Protein AF-A0A5K0Z8Z0-F1 (afdb_monomer_lite)

Structure (mmCIF, N/CA/C/O backbone):
data_AF-A0A5K0Z8Z0-F1
#
_entry.id   AF-A0A5K0Z8Z0-F1
#
loop_
_atom_site.group_PDB
_atom_site.id
_atom_site.type_symbol
_atom_site.label_atom_id
_atom_site.label_alt_id
_atom_site.label_comp_id
_atom_site.label_asym_id
_atom_site.label_entity_id
_atom_site.label_seq_id
_atom_site.pdbx_PDB_ins_code
_atom_site.Cartn_x
_atom_site.Cartn_y
_atom_site.Cartn_z
_atom_site.occupancy
_atom_site.B_iso_or_equiv
_atom_site.auth_seq_id
_atom_site.auth_comp_id
_atom_site.auth_asym_id
_atom_site.auth_atom_id
_atom_site.pdbx_PDB_model_num
ATOM 1 N N . MET A 1 1 ? 21.008 -8.732 -10.168 1.00 67.06 1 MET A N 1
ATOM 2 C CA . MET A 1 1 ? 19.860 -7.799 -10.168 1.00 67.06 1 MET A CA 1
ATOM 3 C C . MET A 1 1 ? 18.721 -8.460 -9.410 1.00 67.06 1 MET A C 1
ATOM 5 O O . MET A 1 1 ? 18.492 -9.641 -9.641 1.00 67.06 1 MET A O 1
ATOM 9 N N . SER A 1 2 ? 18.068 -7.749 -8.490 1.00 80.75 2 SER A N 1
ATOM 10 C CA . SER A 1 2 ? 16.976 -8.294 -7.666 1.00 80.75 2 SER A CA 1
ATOM 11 C C . SER A 1 2 ? 15.623 -7.911 -8.258 1.00 80.75 2 SER A C 1
ATOM 13 O O . SER A 1 2 ? 15.451 -6.774 -8.686 1.00 80.75 2 SER A O 1
ATOM 15 N N . SER A 1 3 ? 14.681 -8.857 -8.285 1.00 88.69 3 SER A N 1
ATOM 16 C CA . SER A 1 3 ? 13.348 -8.657 -8.883 1.00 88.69 3 SER A CA 1
ATOM 17 C C . SER A 1 3 ? 12.207 -8.668 -7.861 1.00 88.69 3 SER A C 1
ATOM 19 O O . SER A 1 3 ? 11.101 -8.264 -8.201 1.00 88.69 3 SER A O 1
ATOM 21 N N . CYS A 1 4 ? 12.458 -9.108 -6.624 1.00 94.75 4 CYS A N 1
ATOM 22 C CA . CYS A 1 4 ? 11.445 -9.251 -5.578 1.00 94.75 4 CYS A CA 1
ATOM 23 C C . CYS A 1 4 ? 11.862 -8.479 -4.328 1.00 94.75 4 CYS A C 1
ATOM 25 O O . CYS A 1 4 ? 13.008 -8.588 -3.889 1.00 94.75 4 CYS A O 1
ATOM 27 N N . PHE A 1 5 ? 10.918 -7.740 -3.753 1.00 95.19 5 PHE A N 1
ATOM 28 C CA . PHE A 1 5 ? 11.131 -6.880 -2.596 1.00 95.19 5 PHE A CA 1
ATOM 29 C C . PHE A 1 5 ? 10.059 -7.152 -1.541 1.00 95.19 5 PHE A C 1
ATOM 31 O O . PHE A 1 5 ? 8.889 -7.349 -1.872 1.00 95.19 5 PHE A O 1
ATOM 38 N N . LEU A 1 6 ? 10.463 -7.163 -0.272 1.00 97.06 6 LEU A N 1
ATOM 39 C CA . LEU A 1 6 ? 9.561 -7.235 0.874 1.00 97.06 6 LEU A CA 1
ATOM 40 C C . LEU A 1 6 ? 9.623 -5.901 1.608 1.00 97.06 6 LEU A C 1
ATOM 42 O O . LEU A 1 6 ? 10.710 -5.445 1.954 1.00 97.06 6 LEU A O 1
ATOM 46 N N . ILE A 1 7 ? 8.464 -5.287 1.822 1.00 96.38 7 ILE A N 1
ATOM 47 C CA . ILE A 1 7 ? 8.334 -3.975 2.453 1.00 96.38 7 ILE A CA 1
ATOM 48 C C . ILE A 1 7 ? 7.403 -4.115 3.652 1.00 96.38 7 ILE A C 1
ATOM 50 O O . ILE A 1 7 ? 6.350 -4.749 3.574 1.00 96.38 7 ILE A O 1
ATOM 54 N N . CYS A 1 8 ? 7.782 -3.509 4.769 1.00 97.44 8 CYS A N 1
ATOM 55 C CA . CYS A 1 8 ? 6.895 -3.339 5.910 1.00 97.44 8 CYS A CA 1
ATOM 56 C C . CYS A 1 8 ? 6.289 -1.943 5.852 1.00 97.44 8 CYS A C 1
ATOM 58 O O . CYS A 1 8 ? 6.993 -0.970 5.588 1.00 97.44 8 CYS A O 1
ATOM 60 N N . MET A 1 9 ? 4.992 -1.850 6.117 1.00 98.06 9 MET A N 1
ATOM 61 C CA . MET A 1 9 ? 4.340 -0.566 6.316 1.00 98.06 9 MET A CA 1
ATOM 62 C C . MET A 1 9 ? 5.048 0.203 7.436 1.00 98.06 9 MET A C 1
ATOM 64 O O . MET A 1 9 ? 5.228 -0.341 8.527 1.00 98.06 9 MET A O 1
ATOM 68 N N . LYS A 1 10 ? 5.462 1.444 7.159 1.00 97.31 10 LYS A N 1
ATOM 69 C CA . LYS A 1 10 ? 6.311 2.216 8.077 1.00 97.31 10 LYS A CA 1
ATOM 70 C C . LYS A 1 10 ? 5.621 2.528 9.402 1.00 97.31 10 LYS A C 1
ATOM 72 O O . LYS A 1 10 ? 6.143 2.165 10.446 1.00 97.31 10 LYS A O 1
ATOM 77 N N . ASP A 1 11 ? 4.437 3.135 9.338 1.00 96.19 11 ASP A N 1
ATOM 78 C CA . ASP A 1 11 ? 3.695 3.606 10.508 1.00 96.19 11 ASP A CA 1
ATOM 79 C C . ASP A 1 11 ? 2.177 3.543 10.281 1.00 96.19 11 ASP A C 1
ATOM 81 O O . ASP A 1 11 ? 1.692 3.625 9.151 1.00 96.19 11 ASP A O 1
ATOM 85 N N . ASP A 1 12 ? 1.415 3.462 11.376 1.00 96.06 12 ASP A N 1
ATOM 86 C CA . ASP A 1 12 ? -0.055 3.533 11.400 1.00 96.06 12 ASP A CA 1
ATOM 87 C C . ASP A 1 12 ? -0.565 4.991 11.345 1.00 96.06 12 ASP A C 1
ATOM 89 O O . ASP A 1 12 ? -1.331 5.462 12.197 1.00 96.06 12 ASP A O 1
ATOM 93 N N . CYS A 1 13 ? -0.104 5.734 10.339 1.00 94.62 13 CYS A N 1
ATOM 94 C CA . CYS A 1 13 ? -0.508 7.109 10.039 1.00 94.62 13 CYS A CA 1
ATOM 95 C C . CYS A 1 13 ? -0.506 7.376 8.527 1.00 94.62 13 CYS A C 1
ATOM 97 O O . CYS A 1 13 ? -0.013 6.573 7.735 1.00 94.62 13 CYS A O 1
ATOM 99 N N . ILE A 1 14 ? -1.068 8.513 8.111 1.00 94.94 14 ILE A N 1
ATOM 100 C CA . ILE A 1 14 ? -1.163 8.871 6.690 1.00 94.94 14 ILE A CA 1
ATOM 101 C C . ILE A 1 14 ? 0.232 9.045 6.086 1.00 94.94 14 ILE A C 1
ATOM 103 O O . ILE A 1 14 ? 0.496 8.519 5.009 1.00 94.94 14 ILE A O 1
ATOM 107 N N . GLU A 1 15 ? 1.148 9.699 6.792 1.00 96.62 15 GLU A N 1
ATOM 108 C CA . GLU A 1 15 ? 2.523 9.910 6.344 1.00 96.62 15 GLU A CA 1
ATOM 109 C C . GLU A 1 15 ? 3.237 8.572 6.098 1.00 96.62 15 GLU A C 1
ATOM 111 O O . GLU A 1 15 ? 3.781 8.361 5.016 1.00 96.62 15 GLU A O 1
ATOM 116 N N . GLY A 1 16 ? 3.147 7.627 7.041 1.00 97.31 16 GLY A N 1
ATOM 117 C CA . GLY A 1 16 ? 3.734 6.290 6.910 1.00 97.31 16 GLY A CA 1
ATOM 118 C C . GLY A 1 16 ? 3.135 5.472 5.762 1.00 97.31 16 GLY A C 1
ATOM 119 O O . GLY A 1 16 ? 3.869 4.815 5.014 1.00 97.31 16 GLY A O 1
ATOM 120 N N . ILE A 1 17 ? 1.814 5.552 5.570 1.00 97.62 17 ILE A N 1
ATOM 121 C CA . ILE A 1 17 ? 1.109 4.887 4.465 1.00 97.62 17 ILE A CA 1
ATOM 122 C C . ILE A 1 17 ? 1.574 5.435 3.112 1.00 97.62 17 ILE A C 1
ATOM 124 O O . ILE A 1 17 ? 1.922 4.657 2.221 1.00 97.62 17 ILE A O 1
ATOM 128 N N . TYR A 1 18 ? 1.611 6.759 2.947 1.00 98.06 18 TYR A N 1
ATOM 129 C CA . TYR A 1 18 ? 1.985 7.384 1.676 1.00 98.06 18 TYR A CA 1
ATOM 130 C C . TYR A 1 18 ? 3.483 7.274 1.374 1.00 98.06 18 TYR A C 1
ATOM 132 O O . TYR A 1 18 ? 3.858 7.131 0.209 1.00 98.06 18 TYR A O 1
ATOM 140 N N . ASP A 1 19 ? 4.337 7.253 2.394 1.00 98.25 19 ASP A N 1
ATOM 141 C CA . ASP A 1 19 ? 5.755 6.938 2.234 1.00 98.25 19 ASP A CA 1
ATOM 142 C C . ASP A 1 19 ? 5.966 5.514 1.710 1.00 98.25 19 ASP A C 1
ATOM 144 O O . ASP A 1 19 ? 6.731 5.301 0.765 1.00 98.25 19 ASP A O 1
ATOM 148 N N . THR A 1 20 ? 5.260 4.544 2.297 1.00 98.12 20 THR A N 1
ATOM 149 C CA . THR A 1 20 ? 5.307 3.141 1.862 1.00 98.12 20 THR A CA 1
ATOM 150 C C . THR A 1 20 ? 4.772 3.008 0.432 1.00 98.12 20 THR A C 1
ATOM 152 O O . THR A 1 20 ? 5.353 2.307 -0.398 1.00 98.12 20 THR A O 1
ATOM 155 N N . LEU A 1 21 ? 3.694 3.726 0.102 1.00 97.94 21 LEU A N 1
ATOM 156 C CA . LEU A 1 21 ? 3.121 3.761 -1.243 1.00 97.94 21 LEU A CA 1
ATOM 157 C C . LEU A 1 21 ? 4.104 4.336 -2.273 1.00 97.94 21 LEU A C 1
ATOM 159 O O . LEU A 1 21 ? 4.260 3.776 -3.360 1.00 97.94 21 LEU A O 1
ATOM 163 N N . LYS A 1 22 ? 4.793 5.431 -1.932 1.00 97.50 22 LYS A N 1
ATOM 164 C CA . LYS A 1 22 ? 5.829 6.041 -2.776 1.00 97.50 22 LYS A CA 1
ATOM 165 C C . LYS A 1 22 ? 6.968 5.061 -3.04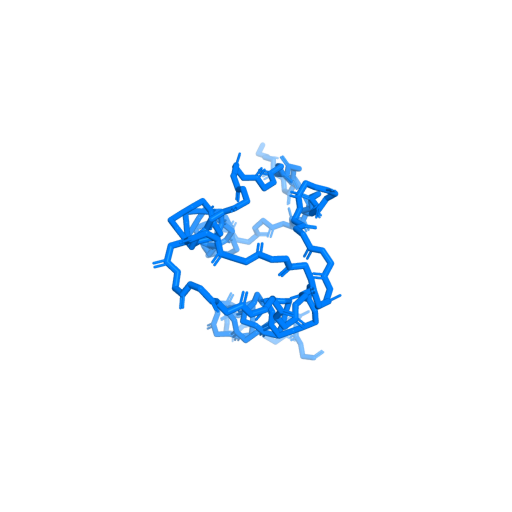5 1.00 97.50 22 LYS A C 1
ATOM 167 O O . LYS A 1 22 ? 7.394 4.929 -4.191 1.00 97.50 22 LYS A O 1
ATOM 172 N N . GLU A 1 23 ? 7.445 4.364 -2.018 1.00 96.81 23 GLU A N 1
ATOM 173 C CA . GLU A 1 23 ? 8.476 3.334 -2.163 1.00 96.81 23 GLU A CA 1
ATOM 174 C C . GLU A 1 23 ? 8.011 2.211 -3.102 1.00 96.81 23 GLU A C 1
ATOM 176 O O . GLU A 1 23 ? 8.719 1.855 -4.049 1.00 96.81 23 GLU A O 1
ATOM 181 N N . CYS A 1 24 ? 6.769 1.744 -2.930 1.00 9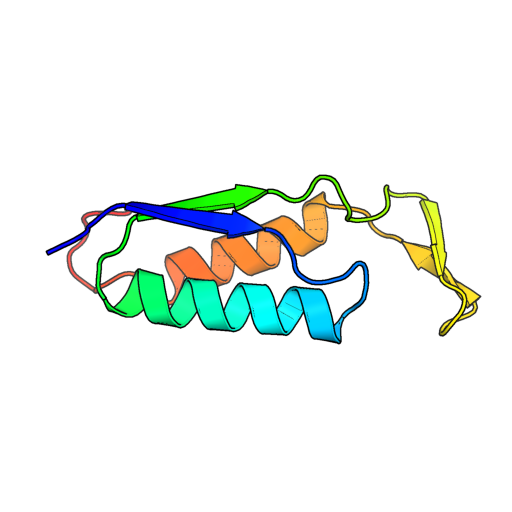6.12 24 CYS A N 1
ATOM 182 C CA . CYS A 1 24 ? 6.173 0.747 -3.815 1.00 96.12 24 CYS A CA 1
ATOM 183 C C . CYS A 1 24 ? 6.095 1.230 -5.270 1.00 96.12 24 CYS A C 1
ATOM 185 O O . CYS A 1 24 ? 6.412 0.479 -6.192 1.00 96.12 24 CYS A O 1
ATOM 187 N N . ALA A 1 25 ? 5.716 2.489 -5.495 1.00 95.06 25 ALA A N 1
ATOM 188 C CA . ALA A 1 25 ? 5.650 3.072 -6.831 1.00 95.06 25 ALA A CA 1
ATOM 189 C C . ALA A 1 25 ? 7.035 3.135 -7.500 1.00 95.06 25 ALA A C 1
ATOM 191 O O . ALA A 1 25 ? 7.170 2.790 -8.675 1.00 95.06 25 ALA A O 1
ATOM 192 N N . VAL A 1 26 ? 8.083 3.516 -6.760 1.00 94.38 26 VAL A N 1
ATOM 193 C CA . VAL A 1 26 ? 9.463 3.576 -7.276 1.00 94.38 26 VAL A CA 1
ATOM 194 C C . VAL A 1 26 ? 9.997 2.182 -7.628 1.00 94.38 26 VAL A C 1
ATOM 196 O O . VAL A 1 26 ? 10.635 2.008 -8.672 1.00 94.38 26 VAL A O 1
ATOM 199 N N . ILE A 1 27 ? 9.702 1.173 -6.805 1.00 92.44 27 ILE A N 1
ATOM 200 C CA . ILE A 1 27 ? 10.086 -0.217 -7.082 1.00 92.44 27 ILE A CA 1
ATOM 201 C C . ILE A 1 27 ? 9.298 -0.768 -8.278 1.00 92.44 27 ILE A C 1
ATOM 203 O O . ILE A 1 27 ? 9.891 -1.351 -9.189 1.00 92.44 27 ILE A O 1
ATOM 207 N N . SER A 1 28 ? 7.985 -0.523 -8.332 1.00 91.06 28 SER A N 1
ATOM 208 C CA . SER A 1 28 ? 7.126 -0.960 -9.441 1.00 91.06 28 SER A CA 1
ATOM 209 C C . SER A 1 28 ? 7.549 -0.331 -10.772 1.00 91.06 28 SER A C 1
ATOM 211 O O . SER A 1 28 ? 7.626 -1.031 -11.783 1.00 91.06 28 SER A O 1
ATOM 213 N N . LYS A 1 29 ? 7.934 0.957 -10.769 1.00 89.88 29 LYS A N 1
ATOM 214 C CA . LYS A 1 29 ? 8.521 1.647 -11.933 1.00 89.88 29 LYS A CA 1
ATOM 215 C C . LYS A 1 29 ? 9.734 0.897 -12.488 1.00 89.88 29 LYS A C 1
ATOM 217 O O . LYS A 1 29 ? 9.946 0.912 -13.696 1.00 89.88 29 LYS A O 1
ATOM 222 N N . SER A 1 30 ? 10.500 0.229 -11.630 1.00 89.00 30 SER A N 1
ATOM 223 C CA . SER A 1 30 ? 11.719 -0.512 -11.981 1.00 89.00 30 SER A CA 1
ATOM 224 C C . SER A 1 30 ? 11.475 -2.006 -12.255 1.00 89.00 30 SER A C 1
ATOM 226 O O . SER A 1 30 ? 12.415 -2.793 -12.231 1.00 89.00 30 SER A O 1
ATOM 228 N N . ALA A 1 31 ? 10.225 -2.402 -12.523 1.00 86.00 31 ALA A N 1
ATOM 229 C CA . ALA A 1 31 ? 9.774 -3.774 -12.787 1.00 86.00 31 ALA A CA 1
ATOM 230 C C . ALA A 1 31 ? 9.860 -4.728 -11.583 1.00 86.00 31 ALA A C 1
ATOM 232 O O . ALA A 1 31 ? 9.740 -5.941 -11.753 1.00 86.00 31 ALA A O 1
ATOM 233 N N . GLY A 1 32 ? 10.037 -4.205 -10.366 1.00 89.88 32 GLY A N 1
ATOM 234 C CA . GLY A 1 32 ? 10.078 -5.022 -9.156 1.00 89.88 32 GLY A CA 1
ATOM 235 C C . GLY A 1 32 ? 8.704 -5.587 -8.782 1.00 89.88 32 GLY A C 1
ATOM 236 O O . GLY A 1 32 ? 7.678 -4.909 -8.899 1.00 89.88 32 GLY A O 1
ATOM 237 N N . GLY A 1 33 ? 8.683 -6.839 -8.326 1.00 91.56 33 GLY A N 1
ATOM 238 C CA . GLY A 1 33 ? 7.580 -7.436 -7.577 1.00 91.56 33 GLY A CA 1
ATOM 239 C C . GLY A 1 33 ? 7.697 -7.097 -6.092 1.00 91.56 33 GLY A C 1
ATOM 240 O O . GLY A 1 33 ? 8.804 -7.025 -5.557 1.00 91.56 33 GLY A O 1
ATOM 241 N N . ILE A 1 34 ? 6.564 -6.866 -5.430 1.00 95.50 34 ILE A N 1
ATOM 242 C CA . ILE A 1 34 ? 6.529 -6.321 -4.069 1.00 95.50 34 ILE A CA 1
ATOM 243 C C . ILE A 1 34 ? 5.570 -7.147 -3.215 1.00 95.50 34 ILE A C 1
ATOM 245 O O . ILE A 1 34 ? 4.412 -7.325 -3.586 1.00 95.50 34 ILE A O 1
ATOM 249 N N . GLY A 1 35 ? 6.043 -7.614 -2.063 1.00 96.75 35 GLY A N 1
ATOM 250 C CA . GLY A 1 35 ? 5.201 -8.075 -0.962 1.00 96.75 35 GLY A CA 1
ATOM 251 C C . GLY A 1 35 ? 5.177 -7.019 0.138 1.00 96.75 35 GLY A C 1
ATOM 252 O O . GLY A 1 35 ? 6.235 -6.653 0.645 1.00 96.75 35 GLY A O 1
ATOM 253 N N . VAL A 1 36 ? 3.993 -6.525 0.505 1.00 97.44 36 VAL A N 1
ATOM 254 C CA . VAL A 1 36 ? 3.836 -5.502 1.553 1.00 97.44 36 VAL A CA 1
ATOM 255 C C . VAL A 1 36 ? 3.172 -6.109 2.785 1.00 97.44 36 VAL A C 1
ATOM 257 O O . VAL A 1 36 ? 2.089 -6.683 2.691 1.00 97.44 36 VAL A O 1
ATOM 260 N N . SER A 1 37 ? 3.801 -5.956 3.948 1.00 97.62 37 SER A N 1
ATOM 261 C CA . SER A 1 37 ? 3.218 -6.322 5.239 1.00 97.62 37 SER A CA 1
ATOM 262 C C . SER A 1 37 ? 2.452 -5.141 5.834 1.00 97.62 37 SER A C 1
ATOM 264 O O . SER A 1 37 ? 3.035 -4.083 6.064 1.00 97.62 37 SER A O 1
ATOM 266 N N . VAL A 1 38 ? 1.155 -5.331 6.098 1.00 97.44 38 VAL A N 1
ATOM 267 C CA . VAL A 1 38 ? 0.219 -4.288 6.580 1.00 97.44 38 VAL A CA 1
ATOM 268 C C . VAL A 1 38 ? -0.316 -4.556 7.993 1.00 97.44 38 VAL A C 1
ATOM 270 O O . VAL A 1 38 ? -1.312 -3.973 8.409 1.00 97.44 38 VAL A O 1
ATOM 273 N N . HIS A 1 39 ? 0.326 -5.465 8.729 1.00 96.38 39 HIS A N 1
ATOM 274 C CA . HIS A 1 39 ? -0.118 -5.953 10.042 1.00 96.38 39 HIS A CA 1
ATOM 275 C C . HIS A 1 39 ? -0.248 -4.861 11.117 1.00 96.38 39 HIS A C 1
ATOM 277 O O . HIS A 1 39 ? -0.999 -5.034 12.070 1.00 96.38 39 HIS A O 1
ATOM 283 N N . ASN A 1 40 ? 0.491 -3.760 10.980 1.00 95.69 40 ASN A N 1
ATOM 284 C CA . ASN A 1 40 ? 0.487 -2.638 11.914 1.00 95.69 40 ASN A CA 1
ATOM 285 C C . ASN A 1 40 ? -0.569 -1.568 11.585 1.00 95.69 40 ASN A C 1
ATOM 287 O O . ASN A 1 40 ? -0.697 -0.621 12.351 1.00 95.69 40 ASN A O 1
ATOM 291 N N . ILE A 1 41 ? -1.343 -1.700 10.500 1.00 97.56 41 ILE A N 1
ATOM 292 C CA . ILE A 1 41 ? -2.433 -0.766 10.191 1.00 97.56 41 ILE A CA 1
ATOM 293 C C . ILE A 1 41 ? -3.674 -1.094 11.017 1.00 97.56 41 ILE A C 1
ATOM 295 O O . ILE A 1 41 ? -4.143 -2.234 11.052 1.00 97.56 41 ILE A O 1
ATOM 299 N N . ARG A 1 42 ? -4.253 -0.064 11.640 1.00 97.38 42 ARG A N 1
ATOM 300 C CA . ARG A 1 42 ? -5.470 -0.190 12.451 1.00 97.38 42 ARG A CA 1
ATOM 301 C C . ARG A 1 42 ? -6.677 -0.713 11.655 1.00 97.38 42 ARG A C 1
ATOM 303 O O . ARG A 1 42 ? -6.879 -0.383 10.483 1.00 97.38 42 ARG A O 1
ATOM 310 N N . ALA A 1 43 ? -7.541 -1.470 12.328 1.00 97.44 43 ALA A N 1
ATOM 311 C CA . ALA A 1 43 ? -8.754 -2.041 11.747 1.00 97.44 43 ALA A CA 1
ATOM 312 C C . ALA A 1 43 ? -9.859 -0.991 11.506 1.00 97.44 43 ALA A C 1
ATOM 314 O O . ALA A 1 43 ? -9.790 0.152 11.965 1.00 97.44 43 ALA A O 1
ATOM 315 N N . THR A 1 44 ? -10.907 -1.381 10.775 1.00 97.44 44 THR A N 1
ATOM 316 C CA . THR A 1 44 ? -12.114 -0.557 10.610 1.00 97.44 44 THR A CA 1
ATOM 317 C C . THR A 1 44 ? -12.764 -0.298 11.971 1.00 97.44 44 THR A C 1
ATOM 319 O O . THR A 1 44 ? -12.868 -1.202 12.796 1.00 97.44 44 THR A O 1
ATOM 322 N N . GLY A 1 45 ? -13.194 0.938 12.219 1.00 96.00 45 GLY A N 1
ATOM 323 C CA . GLY A 1 45 ? -13.795 1.352 13.489 1.00 96.00 45 GLY A CA 1
ATOM 324 C C . GLY A 1 45 ? -12.787 1.716 14.584 1.00 96.00 45 GLY A C 1
ATOM 325 O O . GLY A 1 45 ? -13.188 2.273 15.602 1.00 96.00 45 GLY A O 1
ATOM 326 N N . SER A 1 46 ? -11.484 1.475 14.389 1.00 97.19 46 SER A N 1
ATOM 327 C CA . SER A 1 46 ? -10.459 1.900 15.349 1.00 97.19 46 SER A CA 1
ATOM 328 C C . SER A 1 46 ? -10.390 3.424 15.465 1.00 97.19 46 SER A C 1
ATOM 330 O O . SER A 1 46 ? -10.500 4.141 14.469 1.00 97.19 46 SER A O 1
ATOM 332 N N . TYR A 1 47 ? -10.175 3.918 16.682 1.00 95.81 47 TYR A N 1
ATOM 333 C CA . TYR A 1 47 ? -10.131 5.347 16.981 1.00 95.81 47 TYR A CA 1
ATOM 334 C C . TYR A 1 47 ? -8.961 6.067 16.284 1.00 95.81 47 TYR A C 1
ATOM 336 O O . TYR A 1 47 ? -7.847 5.541 16.196 1.00 95.81 47 TYR A O 1
ATOM 344 N N . ILE A 1 48 ? -9.198 7.293 15.808 1.00 94.50 48 ILE A N 1
ATOM 345 C CA . ILE A 1 48 ? -8.179 8.189 15.252 1.00 94.50 48 ILE A CA 1
ATOM 346 C C . ILE A 1 48 ? -8.068 9.428 16.137 1.00 94.50 48 ILE A C 1
ATOM 348 O O . ILE A 1 48 ? -8.896 10.334 16.071 1.00 94.50 48 ILE A O 1
ATOM 352 N N . ARG A 1 49 ? -6.986 9.503 16.921 1.00 86.75 49 ARG A N 1
ATOM 353 C CA . ARG A 1 49 ? -6.735 10.614 17.853 1.00 86.75 49 ARG A CA 1
ATOM 354 C C . ARG A 1 49 ? -6.648 11.981 17.164 1.00 86.75 49 ARG A C 1
ATOM 356 O O . ARG A 1 49 ? -7.119 12.959 17.725 1.00 86.75 49 ARG A O 1
ATOM 363 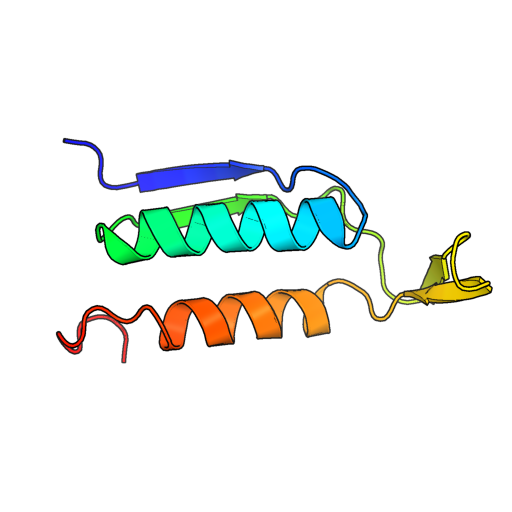N N . GLY A 1 50 ? -6.051 12.057 15.971 1.00 85.31 50 GLY A N 1
ATOM 364 C CA . GLY A 1 50 ? -5.804 13.332 15.282 1.00 85.31 50 GLY A CA 1
ATOM 365 C C . GLY A 1 50 ? -7.057 14.009 14.720 1.00 85.31 50 GLY A C 1
ATOM 366 O O . GLY A 1 50 ? -7.150 15.229 14.737 1.00 85.31 50 GLY A O 1
ATOM 367 N N . THR A 1 51 ? -8.032 13.230 14.249 1.00 90.38 51 THR A N 1
ATOM 368 C CA . THR A 1 51 ? -9.270 13.744 13.631 1.00 90.38 51 THR A CA 1
ATOM 369 C C . THR A 1 51 ? -10.510 13.517 14.492 1.00 90.38 51 THR A C 1
ATOM 371 O O . THR A 1 51 ? -11.609 13.886 14.089 1.00 90.38 51 THR A O 1
ATOM 374 N N . ASN A 1 52 ? -10.348 12.885 15.659 1.00 92.44 52 ASN A N 1
ATOM 375 C CA . ASN A 1 52 ? -11.431 12.401 16.515 1.00 92.44 52 ASN A CA 1
ATOM 376 C C . ASN A 1 52 ? -12.464 11.529 15.770 1.00 92.44 52 ASN A C 1
ATOM 378 O O . ASN A 1 52 ? -13.645 11.508 16.111 1.00 92.44 52 ASN A O 1
ATOM 382 N N . GLY A 1 53 ? -12.013 10.837 14.721 1.00 94.00 53 GLY A N 1
ATOM 383 C CA . GLY A 1 53 ? -12.836 9.986 13.870 1.00 94.00 53 GLY A CA 1
ATOM 384 C C . GLY A 1 53 ? -12.569 8.499 14.085 1.00 94.00 53 GLY A C 1
ATOM 385 O O . GLY A 1 53 ? -11.805 8.089 14.963 1.00 94.00 53 GLY A O 1
ATOM 386 N N . THR A 1 54 ? -13.179 7.682 13.232 1.00 96.25 54 THR A N 1
ATOM 387 C CA . THR A 1 54 ? -12.955 6.236 13.166 1.00 96.25 54 THR A CA 1
ATOM 388 C C . THR A 1 54 ? -12.275 5.861 11.853 1.00 96.25 54 THR A C 1
ATOM 390 O O . THR A 1 54 ? -12.479 6.482 10.811 1.00 96.25 54 THR A O 1
ATOM 393 N N . SER A 1 55 ? -11.418 4.845 11.905 1.00 96.19 55 SER A N 1
ATOM 394 C CA . SER A 1 55 ? -10.717 4.326 10.736 1.00 96.19 55 SER A CA 1
ATOM 395 C C . SER A 1 55 ? -11.663 3.608 9.786 1.00 96.19 55 SER A C 1
ATOM 397 O O . SER A 1 55 ? -12.492 2.802 10.208 1.00 96.19 55 SER A O 1
ATOM 399 N N . ASN A 1 56 ? -11.459 3.812 8.486 1.00 95.88 56 ASN A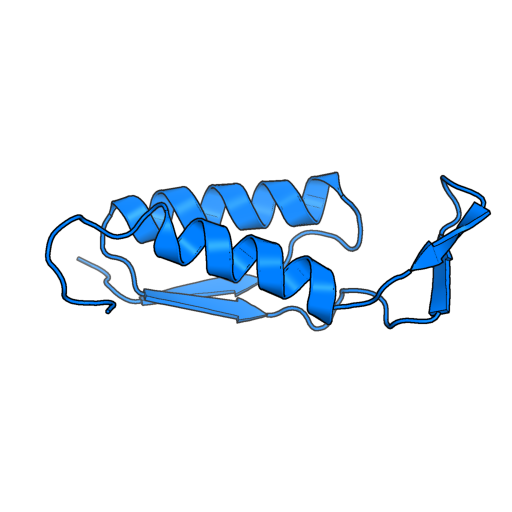 N 1
ATOM 400 C CA . ASN A 1 56 ? -12.126 3.019 7.454 1.00 95.88 56 ASN A CA 1
ATOM 401 C C . ASN A 1 56 ? -11.463 1.634 7.257 1.00 95.88 56 ASN A C 1
ATOM 403 O O . ASN A 1 56 ? -11.979 0.792 6.522 1.00 95.88 56 ASN A O 1
ATOM 407 N N . GLY A 1 57 ? -10.348 1.373 7.948 1.00 96.50 57 GLY A N 1
ATOM 408 C CA . GLY A 1 57 ? -9.595 0.120 7.924 1.00 96.50 57 GLY A CA 1
ATOM 409 C C . GLY A 1 57 ? -8.744 -0.079 6.672 1.00 96.50 57 GLY A C 1
ATOM 410 O O . GLY A 1 57 ? -8.477 0.851 5.910 1.00 96.50 57 GLY A O 1
ATOM 411 N N . ILE A 1 58 ? -8.313 -1.323 6.458 1.00 96.94 58 ILE A N 1
ATOM 412 C CA . ILE A 1 58 ? -7.335 -1.662 5.416 1.00 96.94 58 ILE A CA 1
ATOM 413 C C . ILE A 1 58 ? -7.907 -1.634 3.995 1.00 96.94 58 ILE A C 1
ATOM 415 O O . ILE A 1 58 ? -7.165 -1.368 3.058 1.00 96.94 58 ILE A O 1
ATOM 419 N N . VAL A 1 59 ? -9.208 -1.885 3.799 1.00 97.50 59 VAL A N 1
ATOM 420 C CA . VAL A 1 59 ? -9.775 -2.057 2.447 1.00 97.50 59 VAL A CA 1
ATOM 421 C C . VAL A 1 59 ? -9.650 -0.783 1.598 1.00 97.50 59 VAL A C 1
ATOM 423 O O . VAL A 1 59 ? -9.147 -0.881 0.479 1.00 97.50 59 VAL A O 1
ATOM 426 N N . PRO A 1 60 ? -10.036 0.417 2.074 1.00 97.06 60 PRO A N 1
ATOM 427 C CA . PRO A 1 60 ? -9.856 1.643 1.295 1.00 97.06 60 PRO A CA 1
ATOM 428 C C . PRO A 1 60 ? -8.385 1.991 1.062 1.00 97.06 60 PRO A C 1
ATOM 430 O O . PRO A 1 60 ? -8.040 2.444 -0.023 1.00 97.06 60 PRO A O 1
ATOM 433 N N . MET A 1 61 ? -7.514 1.727 2.041 1.00 97.31 61 MET A N 1
ATOM 434 C CA . MET A 1 61 ? -6.068 1.912 1.888 1.00 97.31 61 MET A CA 1
ATOM 435 C C . MET A 1 61 ? -5.515 1.011 0.773 1.00 97.31 61 MET A C 1
ATOM 437 O O . MET A 1 61 ? -4.848 1.496 -0.137 1.00 97.31 61 MET A O 1
ATOM 441 N N . LEU A 1 62 ? -5.878 -0.275 0.761 1.00 97.50 62 LEU A N 1
ATOM 442 C CA . LEU A 1 62 ? -5.439 -1.223 -0.267 1.00 97.50 62 LEU A CA 1
ATOM 443 C C . LEU A 1 62 ? -5.976 -0.887 -1.667 1.00 97.50 62 LEU A C 1
ATOM 445 O O . LEU A 1 62 ? -5.304 -1.185 -2.653 1.00 97.50 62 LEU A O 1
ATOM 449 N N . ARG A 1 63 ? -7.136 -0.222 -1.782 1.00 97.81 63 ARG A N 1
ATOM 450 C CA . ARG A 1 63 ? -7.617 0.300 -3.076 1.00 97.81 63 ARG A CA 1
ATOM 451 C C . ARG A 1 63 ? -6.655 1.338 -3.660 1.00 97.81 63 ARG A C 1
ATOM 453 O O . ARG A 1 63 ? -6.343 1.257 -4.840 1.00 97.81 63 ARG A O 1
ATOM 460 N N . VAL A 1 64 ? -6.098 2.228 -2.835 1.00 97.31 64 VAL A N 1
ATOM 461 C CA . VAL A 1 64 ? -5.093 3.214 -3.281 1.00 97.31 64 VAL A CA 1
ATOM 462 C C . VAL A 1 64 ? -3.806 2.531 -3.762 1.00 97.31 64 VAL A C 1
ATOM 464 O O . VAL A 1 64 ? -3.242 2.920 -4.788 1.00 97.31 64 VAL A O 1
ATOM 467 N N . PHE A 1 65 ? -3.354 1.480 -3.067 1.00 96.69 65 PHE A N 1
ATOM 468 C CA . PHE A 1 65 ? -2.216 0.666 -3.516 1.00 96.69 65 PHE A CA 1
ATOM 469 C C . PHE A 1 65 ? -2.501 -0.024 -4.852 1.00 96.69 65 PHE A C 1
ATOM 471 O O . PHE A 1 65 ? -1.653 0.003 -5.744 1.00 96.69 65 PHE A O 1
ATOM 478 N N . ASN A 1 66 ? -3.694 -0.599 -5.016 1.00 95.12 66 ASN A N 1
ATOM 479 C CA . ASN A 1 66 ? -4.122 -1.212 -6.271 1.00 95.12 66 ASN A CA 1
ATOM 480 C C . ASN A 1 66 ? -4.127 -0.200 -7.424 1.00 95.12 66 ASN A C 1
ATOM 482 O O . ASN A 1 66 ? -3.566 -0.470 -8.483 1.00 95.12 66 ASN A O 1
ATOM 486 N N . ASP A 1 67 ? -4.710 0.977 -7.214 1.00 94.94 67 ASP A N 1
ATOM 487 C CA . ASP A 1 67 ? -4.801 2.002 -8.255 1.00 94.94 67 ASP A CA 1
ATOM 488 C C . ASP A 1 67 ? -3.416 2.536 -8.630 1.00 94.94 67 ASP A C 1
ATOM 490 O O . ASP A 1 67 ? -3.118 2.730 -9.807 1.00 94.94 67 ASP A O 1
ATOM 494 N N . THR A 1 68 ? -2.518 2.661 -7.651 1.00 93.75 68 THR A N 1
ATOM 495 C CA . THR A 1 68 ? -1.110 3.000 -7.893 1.00 93.75 68 THR A CA 1
ATOM 496 C C . THR A 1 68 ? -0.392 1.903 -8.679 1.00 93.75 68 THR A C 1
ATOM 498 O O . THR A 1 68 ? 0.349 2.207 -9.609 1.00 93.75 68 THR A O 1
ATOM 501 N N . ALA A 1 69 ? -0.621 0.628 -8.359 1.00 91.00 69 ALA A N 1
ATOM 502 C CA . ALA A 1 69 ? -0.028 -0.492 -9.089 1.00 91.00 69 ALA A CA 1
ATOM 503 C C . ALA A 1 69 ? -0.496 -0.548 -10.553 1.00 91.00 69 ALA A C 1
ATOM 505 O O . ALA A 1 69 ? 0.304 -0.865 -11.431 1.00 91.00 69 ALA A O 1
ATOM 506 N N . ARG A 1 70 ? -1.765 -0.202 -10.817 1.00 88.88 70 ARG A N 1
ATOM 507 C CA . ARG A 1 70 ? -2.324 -0.078 -12.175 1.00 88.88 70 ARG A CA 1
ATOM 508 C C . ARG A 1 70 ? -1.801 1.156 -12.908 1.00 88.88 70 ARG A C 1
ATOM 510 O O . ARG A 1 70 ? -1.580 1.098 -14.110 1.00 88.88 70 ARG A O 1
ATOM 517 N N . TYR A 1 71 ? -1.617 2.268 -12.198 1.00 89.25 71 TYR A N 1
ATOM 518 C CA . TYR A 1 71 ? -1.071 3.497 -12.771 1.00 89.25 71 TYR A CA 1
ATOM 519 C C . TYR A 1 71 ? 0.403 3.333 -13.160 1.00 89.25 71 TYR A C 1
ATOM 521 O O . TYR A 1 71 ? 0.804 3.712 -14.256 1.00 89.25 71 TYR A O 1
ATOM 529 N N . VAL A 1 72 ? 1.203 2.716 -12.287 1.00 86.75 72 VAL A N 1
ATOM 530 C CA . VAL A 1 72 ? 2.608 2.363 -12.545 1.00 86.75 72 VAL A CA 1
ATOM 531 C C . VAL A 1 72 ? 2.695 0.991 -13.232 1.00 86.75 72 VAL A C 1
ATOM 533 O O . VAL A 1 7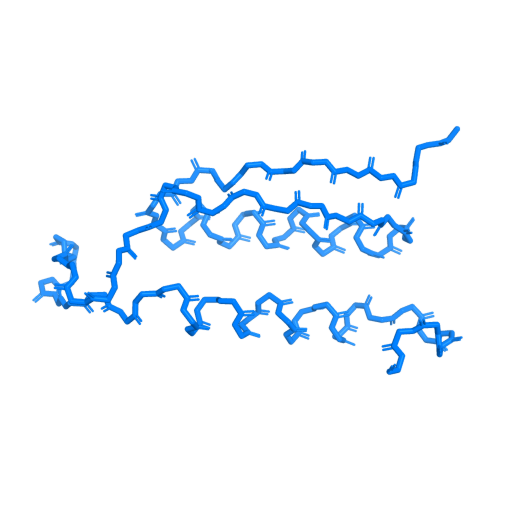2 ? 3.580 0.183 -12.938 1.00 86.75 72 VAL A O 1
ATOM 536 N N . ASP A 1 73 ? 1.759 0.708 -14.142 1.00 73.94 73 ASP A N 1
ATOM 537 C CA . ASP A 1 73 ? 1.897 -0.392 -15.088 1.00 73.94 73 ASP A CA 1
ATOM 538 C C . ASP A 1 73 ? 2.870 0.051 -16.183 1.00 73.94 73 ASP A C 1
ATOM 540 O O . ASP A 1 73 ? 2.754 1.133 -16.756 1.00 73.94 73 ASP A O 1
ATOM 544 N N . GLN A 1 74 ? 3.873 -0.774 -16.466 1.00 63.97 74 GLN A N 1
ATOM 545 C CA . GLN A 1 74 ? 5.003 -0.428 -17.332 1.00 63.97 74 GLN A CA 1
ATOM 546 C C . GLN A 1 74 ? 4.639 -0.381 -18.828 1.00 63.97 74 GLN A C 1
ATOM 548 O O . GLN A 1 74 ? 5.482 -0.664 -19.676 1.00 63.97 74 GLN A O 1
ATOM 553 N N . GLY A 1 75 ? 3.378 -0.101 -19.173 1.00 57.09 75 GLY A N 1
ATOM 554 C CA . GLY A 1 75 ? 2.885 0.010 -20.549 1.00 57.09 75 GLY A CA 1
ATOM 555 C C . GLY A 1 75 ? 3.023 -1.265 -21.393 1.00 57.09 75 GLY A C 1
ATOM 556 O O . GLY A 1 75 ? 2.714 -1.246 -22.579 1.00 57.09 75 GLY A O 1
ATOM 557 N N . GLY A 1 76 ? 3.485 -2.374 -20.804 1.00 56.94 76 GLY A N 1
ATOM 558 C CA . GLY A 1 76 ? 3.850 -3.605 -21.509 1.00 56.94 76 GLY A CA 1
ATOM 559 C C . GLY A 1 76 ? 2.801 -4.713 -21.446 1.00 56.94 76 GLY A C 1
ATOM 560 O O . GLY A 1 76 ? 3.074 -5.823 -21.895 1.00 56.94 76 GLY A O 1
ATOM 561 N N . GLY A 1 77 ? 1.632 -4.465 -20.847 1.00 55.00 77 GLY A N 1
ATOM 562 C CA . GLY A 1 77 ? 0.526 -5.428 -20.808 1.00 55.00 77 GLY A CA 1
ATOM 563 C C . GLY A 1 77 ? 0.786 -6.700 -19.991 1.00 55.00 77 GLY A C 1
ATOM 564 O O . GLY A 1 77 ? -0.005 -7.634 -20.076 1.00 55.00 77 GLY A O 1
ATOM 565 N N . LYS A 1 78 ? 1.861 -6.756 -19.191 1.00 56.41 78 LYS A N 1
ATOM 566 C CA . LYS A 1 78 ? 2.164 -7.904 -18.315 1.00 56.41 78 LYS A CA 1
ATOM 567 C C . LYS A 1 78 ? 1.288 -7.959 -17.057 1.00 56.41 78 LYS A C 1
ATOM 569 O O . LYS A 1 78 ? 1.292 -8.981 -16.380 1.00 56.41 78 LYS A O 1
ATOM 574 N N . ARG A 1 79 ? 0.573 -6.878 -16.731 1.00 54.12 79 ARG A N 1
ATOM 575 C CA . ARG A 1 79 ? -0.268 -6.745 -15.530 1.00 54.12 79 ARG A CA 1
ATOM 576 C C . ARG A 1 79 ? -1.695 -6.281 -15.885 1.00 54.12 79 ARG A C 1
ATOM 578 O O . ARG A 1 79 ? -2.220 -5.375 -15.245 1.00 54.12 79 ARG A O 1
ATOM 585 N N . LYS A 1 80 ? -2.284 -6.866 -16.941 1.00 48.31 80 LYS A N 1
ATOM 586 C CA . LYS A 1 80 ? -3.712 -6.708 -17.279 1.00 48.31 80 LYS A CA 1
ATOM 587 C C . LYS A 1 80 ? -4.601 -7.533 -16.357 1.00 48.31 8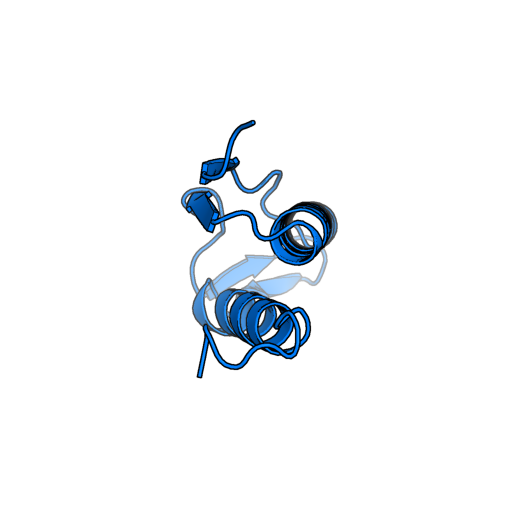0 LYS A C 1
ATOM 589 O O . LYS A 1 80 ? -4.208 -8.684 -16.070 1.00 48.31 80 LYS A O 1
#

pLDDT: mean 90.69, std 12.0, range [48.31, 98.25]

InterPro domains:
  IPR000788 Ribonucleotide reductase large subunit, C-terminal [PF02867] (2-80)
  IPR039718 Ribonucleoside-diphosphate reductase large subunit [PTHR11573] (1-80)

Secondary structure (DSSP, 8-state):
---EEEEE---SSHHHHHHHHHHHHHHHHTT-EEEEE-TTSPPTT-EETTTTEE---HHHHHHHHHHHHHHT--SSSTT-

Organism: NCBI:txid210225

Radius of gyration: 14.05 Å; chains: 1; bounding box: 34×23×39 Å

Sequence (80 aa):
MSSCFLICMKDDCIEGIYDTLKECAVISKSAGGIGVSVHNIRATGSYIRGTNGTSNGIVPMLRVFNDTARYVDQGGGKRK

Foldseek 3Di:
DDAEEEEEQQAQDPVSLVVSLVVVLVSLLVNHHYDYHPPRHDAFQPADPVVRDTDNGCPVSVVVSVVSSVVSPNPPPPPD